Protein AF-D2ZZX8-F1 (afdb_monomer_lite)

Secondary structure (DSSP, 8-state):
--------SS-----SS--GGGGEEETTBPPPPGGGGEEEE-TTS-EEE-HHHHHHHHHHHHHHHHHHHHHTT--TT---S--SHHHHHHHHHHHHHHTTEEE-S--GGG--

Structure (mmCIF, N/CA/C/O backbone):
data_AF-D2ZZX8-F1
#
_entry.id   AF-D2ZZX8-F1
#
loop_
_atom_site.group_PDB
_atom_site.id
_atom_site.type_symbol
_atom_site.label_atom_id
_atom_site.label_alt_id
_atom_site.label_comp_id
_atom_site.label_asym_id
_atom_site.label_entity_id
_atom_site.label_seq_id
_atom_site.pdbx_PDB_ins_code
_atom_site.Cartn_x
_atom_site.Cartn_y
_atom_site.Cartn_z
_atom_site.occupancy
_a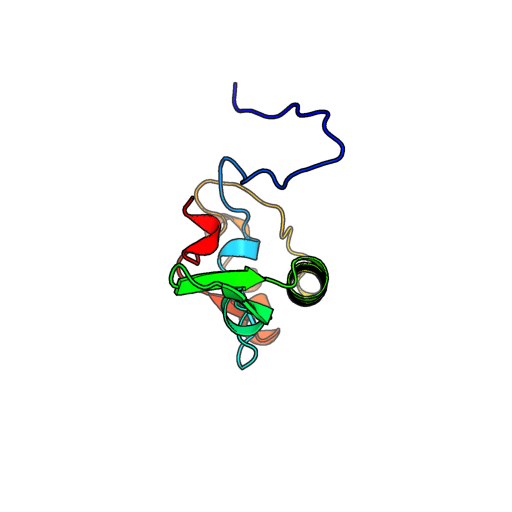tom_site.B_iso_or_equiv
_atom_site.auth_seq_id
_atom_site.auth_comp_id
_atom_site.auth_asym_id
_atom_site.auth_atom_id
_atom_site.pdbx_PDB_model_num
ATOM 1 N N . MET A 1 1 ? 15.358 -2.748 24.878 1.00 28.94 1 MET A N 1
ATOM 2 C CA . MET A 1 1 ? 14.808 -1.555 24.197 1.00 28.94 1 MET A CA 1
ATOM 3 C C . MET A 1 1 ? 15.058 -1.701 22.706 1.00 28.94 1 MET A C 1
ATOM 5 O O . MET A 1 1 ? 16.135 -2.138 22.322 1.00 28.94 1 MET A O 1
ATOM 9 N N . GLY A 1 2 ? 14.030 -1.518 21.878 1.00 35.91 2 GLY A N 1
ATOM 10 C CA . GLY A 1 2 ? 14.130 -1.723 20.434 1.00 35.91 2 GLY A CA 1
ATOM 11 C C . GLY A 1 2 ? 14.639 -0.475 19.723 1.00 35.91 2 GLY A C 1
ATOM 12 O O . GLY A 1 2 ? 14.042 0.576 19.900 1.00 35.91 2 GLY A O 1
ATOM 13 N N . TRP A 1 3 ? 15.717 -0.642 18.946 1.00 29.89 3 TRP A N 1
ATOM 14 C CA . TRP A 1 3 ? 16.276 0.265 17.931 1.00 29.89 3 TRP A CA 1
ATOM 15 C C . TRP A 1 3 ? 15.190 1.128 17.258 1.00 29.89 3 TRP A C 1
ATOM 17 O O . TRP A 1 3 ? 14.155 0.592 16.858 1.00 29.89 3 TRP A O 1
ATOM 27 N N . TYR A 1 4 ? 15.335 2.456 17.204 1.00 43.06 4 TYR A N 1
ATOM 28 C CA . TYR A 1 4 ? 16.436 3.169 16.539 1.00 43.06 4 TYR A CA 1
ATOM 29 C C . TYR A 1 4 ? 16.951 4.431 17.257 1.00 43.06 4 TYR A C 1
ATOM 31 O O . TYR A 1 4 ? 16.166 5.227 17.760 1.00 43.06 4 TYR A O 1
ATOM 39 N N . GLN A 1 5 ? 18.256 4.679 17.109 1.00 31.23 5 GLN A N 1
ATOM 40 C CA . GLN A 1 5 ? 18.781 5.956 16.611 1.00 31.23 5 GLN A CA 1
ATOM 41 C C . GLN A 1 5 ? 19.651 5.599 15.396 1.00 31.23 5 GLN A C 1
ATOM 43 O O . GLN A 1 5 ? 20.410 4.635 15.476 1.00 31.23 5 GLN A O 1
ATOM 48 N N . CYS A 1 6 ? 19.523 6.310 14.276 1.00 47.81 6 CYS A N 1
ATOM 49 C CA . CYS A 1 6 ? 20.558 6.296 13.243 1.00 47.81 6 CYS A CA 1
ATOM 50 C C . CYS A 1 6 ? 20.628 7.663 12.568 1.00 47.81 6 CYS A C 1
ATOM 52 O O . CYS A 1 6 ? 19.734 8.072 11.831 1.00 47.81 6 CYS A O 1
ATOM 54 N N . GLU A 1 7 ? 21.725 8.341 12.877 1.00 41.44 7 GLU A N 1
ATOM 55 C CA . GLU A 1 7 ? 22.275 9.498 12.196 1.00 41.44 7 GLU A CA 1
ATOM 56 C C . GLU A 1 7 ? 23.077 8.981 10.994 1.00 41.44 7 GLU A C 1
ATOM 58 O O . GLU A 1 7 ? 24.182 8.480 11.164 1.00 41.44 7 GLU A O 1
ATOM 63 N N . SER A 1 8 ? 22.531 9.010 9.780 1.00 36.69 8 SER A N 1
ATOM 64 C CA . SER A 1 8 ? 23.349 8.865 8.568 1.00 36.69 8 SER A CA 1
ATOM 65 C C . SER A 1 8 ? 22.561 9.333 7.353 1.00 36.69 8 SER A C 1
ATOM 67 O O . SER A 1 8 ? 21.450 8.875 7.101 1.00 36.69 8 SER A O 1
ATOM 69 N N . LEU A 1 9 ? 23.155 10.244 6.587 1.00 41.00 9 LEU A N 1
ATOM 70 C CA . LEU A 1 9 ? 22.628 10.889 5.376 1.00 41.00 9 LEU A CA 1
ATOM 71 C C . LEU A 1 9 ? 22.551 9.943 4.150 1.00 41.00 9 LEU A C 1
ATOM 73 O O . LEU A 1 9 ? 22.551 10.392 3.007 1.00 41.00 9 LEU A O 1
ATOM 77 N N . SER A 1 10 ? 22.501 8.629 4.363 1.00 43.41 10 SER A N 1
ATOM 78 C CA . SER A 1 10 ? 22.602 7.590 3.337 1.00 43.41 10 SER A CA 1
ATOM 79 C C . SER A 1 10 ? 22.003 6.276 3.854 1.00 43.41 10 SER A C 1
ATOM 81 O O . SER A 1 10 ? 22.339 5.829 4.946 1.00 43.41 10 SER A O 1
ATOM 83 N N . GLY A 1 11 ? 21.149 5.621 3.064 1.00 33.94 11 GLY A N 1
ATOM 84 C CA . GLY A 1 11 ? 20.788 4.216 3.290 1.00 33.94 11 GLY A CA 1
ATOM 85 C C . GLY A 1 11 ? 19.558 3.976 4.171 1.00 33.94 11 GLY A C 1
ATOM 86 O O . GLY A 1 11 ? 19.559 4.160 5.384 1.00 33.94 11 GLY A O 1
ATOM 87 N N . TRP A 1 12 ? 18.502 3.506 3.514 1.00 38.91 12 TRP A N 1
ATOM 88 C CA . TRP A 1 12 ? 17.238 3.042 4.072 1.00 38.91 12 TRP A CA 1
ATOM 89 C C . TRP A 1 12 ? 17.402 2.053 5.236 1.00 38.91 12 TRP A C 1
ATOM 91 O O . TRP A 1 12 ? 18.185 1.110 5.162 1.00 38.91 12 TRP A O 1
ATOM 101 N N . CYS A 1 13 ? 16.601 2.233 6.288 1.00 47.00 13 CYS A N 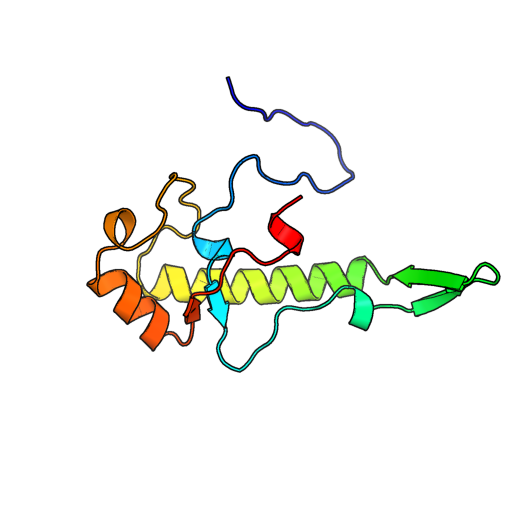1
ATOM 102 C CA . CYS A 1 13 ? 16.560 1.357 7.458 1.00 47.00 13 CYS A CA 1
ATOM 103 C C . CYS A 1 13 ? 15.204 0.635 7.546 1.00 47.00 13 CYS A C 1
ATOM 105 O O . CYS A 1 13 ? 14.161 1.282 7.646 1.00 47.00 13 CYS A O 1
ATOM 107 N N . LYS A 1 14 ? 15.221 -0.706 7.519 1.00 46.12 14 LYS A N 1
ATOM 108 C CA . LYS A 1 14 ? 14.035 -1.575 7.643 1.00 46.12 14 LYS A CA 1
ATOM 109 C C . LYS A 1 14 ? 13.448 -1.532 9.066 1.00 46.12 14 LYS A C 1
ATOM 111 O O . LYS A 1 14 ? 14.190 -1.673 10.038 1.00 46.12 14 LYS A O 1
ATOM 116 N N . PRO A 1 15 ? 12.129 -1.332 9.242 1.00 47.50 15 PRO A N 1
ATOM 117 C CA . PRO A 1 15 ? 11.538 -1.208 10.569 1.00 47.50 15 PRO A CA 1
ATOM 118 C C . PRO A 1 15 ? 11.505 -2.553 11.316 1.00 47.50 15 PRO A C 1
ATOM 120 O O . PRO A 1 15 ? 11.197 -3.597 10.756 1.00 47.50 15 PRO A O 1
ATOM 123 N N . LYS A 1 16 ? 11.732 -2.516 12.639 1.00 50.88 16 LYS A N 1
ATOM 124 C CA . LYS A 1 16 ? 11.726 -3.692 13.540 1.00 50.88 16 LYS A CA 1
ATOM 125 C C . LYS A 1 16 ? 10.359 -4.407 13.640 1.00 50.88 16 LYS A C 1
ATOM 127 O O . LYS A 1 16 ? 10.282 -5.499 14.200 1.00 50.88 16 LYS A O 1
ATOM 132 N N . LYS A 1 17 ? 9.286 -3.767 13.161 1.00 59.12 17 LYS A N 1
ATOM 133 C 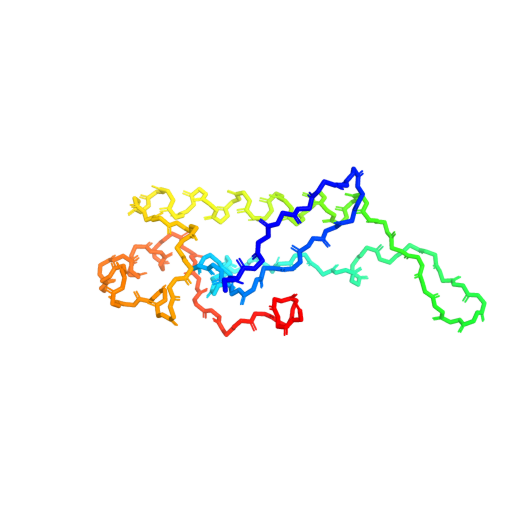CA . LYS A 1 17 ? 7.939 -4.317 12.950 1.00 59.12 17 LYS A CA 1
ATOM 134 C C . LYS A 1 17 ? 7.262 -3.566 11.795 1.00 59.12 17 LYS A C 1
ATOM 136 O O . LYS A 1 17 ? 7.399 -2.339 11.760 1.00 59.12 17 LYS A O 1
ATOM 141 N N . PRO A 1 18 ? 6.508 -4.256 10.928 1.00 66.38 18 PRO A N 1
ATOM 142 C CA . PRO A 1 18 ? 5.709 -3.606 9.896 1.00 66.38 18 PRO A CA 1
ATOM 143 C C . PRO A 1 18 ? 4.638 -2.701 10.511 1.00 66.38 18 PRO A C 1
ATOM 145 O O . PRO A 1 18 ? 4.064 -3.014 11.559 1.00 66.38 18 PRO A O 1
ATOM 148 N N . ALA A 1 19 ? 4.382 -1.571 9.864 1.00 77.69 19 ALA A N 1
ATOM 149 C CA . ALA A 1 19 ? 3.257 -0.704 10.169 1.00 77.69 19 ALA A CA 1
ATOM 150 C C . ALA A 1 19 ? 1.972 -1.256 9.539 1.00 77.69 19 ALA A C 1
ATOM 152 O O . ALA A 1 19 ? 2.006 -2.051 8.604 1.00 77.69 19 ALA A O 1
ATOM 153 N N . ALA A 1 20 ? 0.822 -0.804 10.031 1.00 78.88 20 ALA A N 1
ATOM 154 C CA . ALA A 1 20 ? -0.483 -1.206 9.529 1.00 78.88 20 ALA A CA 1
ATOM 155 C C . ALA A 1 20 ? -0.593 -1.055 8.012 1.00 78.88 20 ALA A C 1
ATOM 157 O O . ALA A 1 20 ? -1.051 -1.969 7.339 1.00 78.88 20 ALA A O 1
ATOM 158 N N . ILE A 1 21 ? -0.103 0.064 7.479 1.00 83.06 21 ILE A N 1
ATOM 159 C CA . ILE A 1 21 ? -0.081 0.363 6.046 1.00 83.06 21 ILE A CA 1
ATOM 160 C C . ILE A 1 21 ? 0.655 -0.688 5.203 1.00 83.06 21 ILE A C 1
ATOM 162 O O . ILE A 1 21 ? 0.305 -0.869 4.040 1.00 83.06 21 ILE A O 1
ATOM 166 N N . ASP A 1 22 ? 1.621 -1.418 5.762 1.00 80.69 22 ASP A N 1
ATOM 167 C CA . ASP A 1 22 ? 2.411 -2.421 5.034 1.00 80.69 22 ASP A CA 1
ATOM 168 C C . ASP A 1 22 ? 1.598 -3.678 4.687 1.00 80.69 22 ASP A C 1
ATOM 170 O O . ASP A 1 22 ? 1.980 -4.435 3.802 1.00 80.69 22 ASP A O 1
ATOM 174 N N . PHE A 1 23 ? 0.455 -3.886 5.346 1.00 81.25 23 PHE A N 1
ATOM 175 C CA . PHE A 1 23 ? -0.450 -5.019 5.116 1.00 81.25 23 PHE A CA 1
ATOM 176 C C . PHE A 1 23 ? -1.544 -4.733 4.080 1.00 81.25 23 PHE A C 1
ATOM 178 O O . PHE A 1 23 ? -2.487 -5.515 3.947 1.00 81.25 23 PHE A O 1
ATOM 185 N N . TRP A 1 24 ? -1.476 -3.589 3.400 1.00 85.75 24 TRP A N 1
ATOM 186 C CA . TRP A 1 24 ? -2.506 -3.158 2.462 1.00 85.75 24 TRP A CA 1
ATOM 187 C C . TRP A 1 24 ? -1.900 -2.729 1.142 1.00 85.75 24 TRP A C 1
ATOM 189 O O . TRP A 1 24 ? -0.868 -2.063 1.098 1.00 85.75 24 TRP A O 1
ATOM 199 N N . GLU A 1 25 ? -2.588 -3.047 0.061 1.00 90.31 25 GLU A N 1
ATOM 200 C CA . GLU A 1 25 ? -2.234 -2.625 -1.288 1.00 90.31 25 GLU A CA 1
ATOM 201 C C . GLU A 1 25 ? -3.436 -2.000 -1.981 1.00 90.31 25 GLU A C 1
ATOM 203 O O . GLU A 1 25 ? -4.575 -2.162 -1.543 1.00 90.31 25 GLU A O 1
ATOM 208 N N . ILE A 1 26 ? -3.183 -1.244 -3.046 1.00 92.25 26 ILE A N 1
ATOM 209 C CA . ILE A 1 26 ? -4.237 -0.583 -3.805 1.00 92.25 26 ILE A CA 1
ATOM 210 C C . ILE A 1 26 ? -4.767 -1.557 -4.859 1.00 92.25 26 ILE A C 1
ATOM 212 O O . ILE A 1 26 ? -4.031 -2.115 -5.668 1.00 92.25 26 ILE A O 1
ATOM 216 N N . LYS A 1 27 ? -6.079 -1.785 -4.853 1.00 92.00 27 LYS A N 1
ATOM 217 C CA . LYS A 1 27 ? -6.730 -2.707 -5.779 1.00 92.00 27 LYS A CA 1
ATOM 218 C C . LYS A 1 27 ? -6.578 -2.206 -7.215 1.00 92.00 27 LYS A C 1
ATOM 220 O O . LYS A 1 27 ? -7.008 -1.103 -7.534 1.00 92.00 27 LYS A O 1
ATOM 225 N N . GLY A 1 28 ? -6.025 -3.055 -8.079 1.00 88.94 28 GLY A N 1
ATOM 226 C CA . GLY A 1 28 ? -5.796 -2.736 -9.491 1.00 88.94 28 GLY A CA 1
ATOM 227 C C . GLY A 1 28 ? -4.532 -1.916 -9.760 1.00 88.94 28 GLY A C 1
ATOM 228 O O . GLY A 1 28 ? -4.253 -1.630 -10.919 1.00 88.94 28 GLY A O 1
ATOM 229 N N . GLU A 1 29 ? -3.758 -1.579 -8.726 1.00 89.25 29 GLU A N 1
ATOM 230 C CA . GLU A 1 29 ? -2.507 -0.835 -8.853 1.00 89.25 29 GLU A CA 1
ATOM 231 C C . GLU A 1 29 ? -1.394 -1.608 -8.133 1.00 89.25 29 GLU A C 1
ATOM 233 O O . GLU A 1 29 ? -1.315 -1.556 -6.903 1.00 89.25 29 GLU A O 1
ATOM 238 N N . PRO A 1 30 ? -0.558 -2.370 -8.862 1.00 85.00 30 PRO A N 1
ATOM 239 C CA . PRO A 1 30 ? 0.507 -3.131 -8.229 1.00 85.00 30 PRO A CA 1
ATOM 240 C C . PRO A 1 30 ? 1.540 -2.185 -7.595 1.00 85.00 30 PRO A C 1
ATOM 242 O O . PRO A 1 30 ? 1.797 -1.105 -8.139 1.00 85.00 30 PRO A O 1
ATOM 245 N N . PRO A 1 31 ? 2.151 -2.573 -6.462 1.00 85.69 31 PRO A N 1
ATOM 246 C CA . PRO A 1 31 ? 3.292 -1.842 -5.932 1.00 85.69 31 PRO A CA 1
ATOM 247 C C . PRO A 1 31 ? 4.444 -1.850 -6.955 1.00 85.69 31 PRO A C 1
ATOM 249 O O . PRO A 1 31 ? 4.603 -2.835 -7.684 1.00 85.69 31 PRO A O 1
ATOM 252 N N . PRO A 1 32 ? 5.260 -0.785 -7.016 1.00 84.88 32 PRO A N 1
ATOM 253 C CA . PRO A 1 32 ? 6.409 -0.740 -7.913 1.00 84.88 32 PRO A CA 1
ATOM 254 C C . PRO A 1 32 ? 7.407 -1.850 -7.562 1.00 84.88 32 PRO A C 1
ATOM 256 O O . PRO A 1 32 ? 7.779 -2.016 -6.399 1.00 84.88 32 PRO A O 1
ATOM 259 N N . SER A 1 33 ? 7.862 -2.603 -8.566 1.00 84.44 33 SER A N 1
ATOM 260 C CA . SER A 1 33 ? 8.897 -3.622 -8.388 1.00 84.44 33 SER A CA 1
ATOM 261 C C . SER A 1 33 ? 10.262 -3.061 -8.757 1.00 84.44 33 SER A C 1
ATOM 263 O O . SER A 1 33 ? 10.414 -2.433 -9.797 1.00 84.44 33 SER A O 1
ATOM 265 N N . ILE A 1 34 ? 11.291 -3.361 -7.960 1.00 80.31 34 ILE A N 1
ATOM 266 C CA . ILE A 1 34 ? 12.694 -3.040 -8.288 1.00 80.31 34 ILE A CA 1
ATOM 267 C C . ILE A 1 34 ? 13.086 -3.595 -9.669 1.00 80.31 34 ILE A C 1
ATOM 269 O O . ILE A 1 34 ? 13.908 -3.003 -10.368 1.00 80.31 34 ILE A O 1
ATOM 273 N N . GLU A 1 35 ? 12.499 -4.724 -10.078 1.00 83.44 35 GLU A N 1
ATOM 274 C CA . GLU A 1 35 ? 12.788 -5.350 -11.370 1.00 83.44 35 GLU A CA 1
ATOM 275 C C . GLU A 1 35 ? 12.369 -4.487 -12.565 1.00 83.44 35 GLU A C 1
ATOM 277 O O . GLU A 1 35 ? 13.053 -4.523 -13.589 1.00 83.44 35 GLU A O 1
ATOM 282 N N . ASP A 1 36 ? 11.321 -3.673 -12.412 1.00 83.75 36 ASP A N 1
ATOM 283 C CA . ASP A 1 36 ? 10.826 -2.762 -13.451 1.00 83.75 36 ASP A CA 1
ATOM 284 C C . ASP A 1 36 ? 11.786 -1.586 -13.698 1.00 83.75 36 ASP A C 1
ATOM 286 O O . ASP A 1 36 ? 11.729 -0.938 -14.741 1.00 83.75 36 ASP A O 1
ATOM 290 N N . TYR A 1 37 ? 12.703 -1.332 -12.757 1.00 83.69 37 TYR A N 1
ATOM 291 C CA . TYR A 1 37 ? 13.687 -0.245 -12.808 1.00 83.69 37 TYR A CA 1
ATOM 292 C C . TYR A 1 37 ? 15.109 -0.746 -13.090 1.00 83.69 37 TYR A C 1
ATOM 294 O O . TYR A 1 37 ? 16.084 -0.023 -12.867 1.00 83.69 37 TYR A O 1
ATOM 302 N N . ARG A 1 38 ? 15.256 -1.982 -13.587 1.00 85.81 38 ARG A N 1
ATOM 303 C CA . ARG A 1 38 ? 16.542 -2.493 -14.082 1.00 85.81 38 ARG A CA 1
ATOM 304 C C . ARG A 1 38 ? 16.976 -1.688 -15.307 1.00 85.81 38 ARG A C 1
ATOM 306 O O . ARG A 1 38 ? 16.275 -1.660 -16.312 1.00 85.81 38 ARG A O 1
ATOM 313 N N . ALA A 1 39 ? 18.149 -1.069 -15.227 1.00 79.00 39 ALA A N 1
ATOM 314 C CA . ALA A 1 39 ? 18.690 -0.233 -16.293 1.00 79.00 39 ALA A CA 1
ATOM 315 C C . ALA A 1 39 ? 19.711 -1.004 -17.143 1.00 79.00 39 ALA A C 1
ATOM 317 O O . ALA A 1 39 ? 19.403 -1.463 -18.242 1.00 79.00 39 ALA A O 1
ATOM 318 N N . THR A 1 40 ? 20.931 -1.182 -16.635 1.00 82.56 40 THR A N 1
ATOM 319 C CA . THR A 1 40 ? 22.037 -1.764 -17.405 1.00 82.56 40 THR A CA 1
ATOM 320 C C . THR A 1 40 ? 22.357 -3.156 -16.901 1.00 82.56 40 THR A C 1
ATOM 322 O O . THR A 1 40 ? 22.597 -3.343 -15.712 1.00 82.56 40 THR A O 1
ATOM 325 N N . ARG A 1 41 ? 22.430 -4.131 -17.811 1.00 84.00 41 ARG A N 1
ATOM 326 C CA . ARG A 1 41 ? 22.984 -5.454 -17.509 1.00 84.00 41 ARG A CA 1
ATOM 327 C C . ARG A 1 41 ? 24.509 -5.411 -17.548 1.00 84.00 41 ARG A C 1
ATOM 329 O O . ARG A 1 41 ? 25.086 -4.990 -18.549 1.00 84.00 41 ARG A O 1
ATOM 336 N N . PHE A 1 42 ? 25.151 -5.881 -16.492 1.00 82.75 42 PHE A N 1
ATOM 337 C CA . PHE A 1 42 ? 26.596 -6.034 -16.408 1.00 82.75 42 PHE A CA 1
ATOM 338 C C . PHE A 1 42 ? 27.059 -7.379 -16.986 1.00 82.75 42 PHE A C 1
ATOM 340 O O . PHE A 1 42 ? 26.276 -8.311 -17.189 1.00 82.75 42 PHE A O 1
ATOM 347 N N . VAL A 1 43 ? 28.361 -7.476 -17.272 1.00 83.31 43 VAL A N 1
ATOM 348 C CA . VAL A 1 43 ? 28.987 -8.643 -17.925 1.00 83.31 43 VAL A CA 1
ATOM 349 C C . VAL A 1 43 ? 28.931 -9.898 -17.044 1.00 83.31 43 VAL A C 1
ATOM 351 O O . VAL A 1 43 ? 28.861 -11.010 -17.556 1.00 83.31 43 VAL A O 1
ATOM 354 N N . ASP A 1 44 ? 28.901 -9.723 -15.723 1.00 85.31 44 ASP A N 1
ATOM 355 C CA . ASP A 1 44 ? 28.743 -10.791 -14.726 1.00 85.31 44 ASP A CA 1
ATOM 356 C C . ASP A 1 44 ? 27.287 -11.280 -14.574 1.00 85.31 44 ASP A C 1
ATOM 358 O O . ASP A 1 44 ? 27.003 -12.171 -13.776 1.00 85.31 44 ASP A O 1
ATOM 362 N N . GLY A 1 45 ? 26.355 -10.711 -15.346 1.00 80.50 45 GLY A N 1
ATOM 363 C CA . GLY A 1 45 ? 24.937 -11.051 -15.316 1.00 80.50 45 GLY A CA 1
ATOM 364 C C . GLY A 1 45 ? 24.118 -10.290 -14.272 1.00 80.50 45 GLY A C 1
ATOM 365 O O . GLY A 1 45 ? 22.898 -10.470 -14.257 1.00 80.50 45 GLY A O 1
ATOM 366 N N . SER A 1 46 ? 24.742 -9.437 -13.451 1.00 83.69 46 SER A N 1
ATOM 367 C CA . SER A 1 46 ? 24.041 -8.518 -12.549 1.00 83.69 46 SER A CA 1
ATOM 368 C C . SER A 1 46 ? 23.431 -7.333 -13.316 1.00 83.69 46 SER A C 1
ATOM 370 O O . SER A 1 46 ? 23.671 -7.161 -14.513 1.00 83.69 46 SER A O 1
ATOM 372 N N . TYR A 1 47 ? 22.599 -6.523 -12.656 1.00 83.06 47 TYR A N 1
ATOM 373 C CA . TYR A 1 47 ? 21.973 -5.342 -13.261 1.00 83.06 47 TYR A CA 1
ATOM 374 C C . TYR A 1 47 ? 22.093 -4.134 -12.336 1.00 83.06 47 TYR A C 1
ATOM 376 O O . TYR A 1 47 ? 21.988 -4.277 -11.117 1.00 83.06 47 TYR A O 1
ATOM 384 N N . SER A 1 48 ? 22.260 -2.943 -12.909 1.00 84.12 48 SER A N 1
ATOM 385 C CA . SER A 1 48 ? 22.012 -1.697 -12.190 1.00 84.12 48 SER A CA 1
ATOM 386 C C . SER A 1 48 ? 20.512 -1.434 -12.100 1.00 84.12 48 SER A C 1
ATOM 388 O O . SER A 1 48 ? 19.736 -1.833 -12.970 1.00 84.12 48 SER A O 1
ATOM 390 N N . VAL A 1 49 ? 20.112 -0.742 -11.040 1.00 82.62 49 VAL A N 1
ATOM 391 C CA . VAL A 1 49 ? 18.745 -0.267 -10.837 1.00 82.62 49 VAL A CA 1
ATOM 392 C C . VAL A 1 49 ? 18.785 1.252 -10.821 1.00 82.62 49 VAL A C 1
ATOM 394 O O . VAL A 1 49 ? 19.678 1.836 -10.201 1.00 82.62 49 VAL A O 1
ATOM 397 N N . ASP A 1 50 ? 17.826 1.892 -11.484 1.00 85.62 50 ASP A N 1
ATOM 398 C CA . ASP A 1 50 ? 17.574 3.317 -11.286 1.00 85.62 50 ASP A CA 1
ATOM 399 C C . ASP A 1 50 ? 16.914 3.528 -9.913 1.00 85.62 50 ASP A C 1
ATOM 401 O O . ASP A 1 50 ? 15.689 3.529 -9.770 1.00 85.62 50 ASP A O 1
ATOM 405 N N . ASP A 1 51 ? 17.754 3.648 -8.877 1.00 82.88 51 ASP A N 1
ATOM 406 C CA . ASP A 1 51 ? 17.315 3.833 -7.487 1.00 82.88 51 ASP A CA 1
ATOM 407 C C . ASP A 1 51 ? 16.427 5.071 -7.341 1.00 82.88 51 ASP A C 1
ATOM 409 O O . ASP A 1 51 ? 15.439 5.045 -6.611 1.00 82.88 51 ASP A O 1
ATOM 413 N N . ASN A 1 52 ? 16.735 6.153 -8.061 1.00 84.94 52 ASN A N 1
ATOM 414 C CA . ASN A 1 52 ? 15.970 7.385 -7.945 1.00 84.94 52 ASN A CA 1
ATOM 415 C C 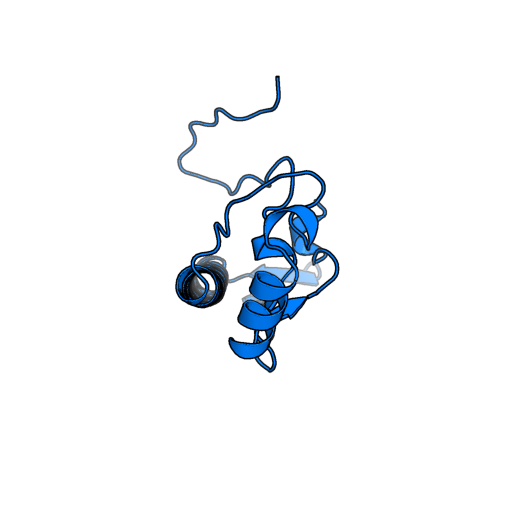. ASN A 1 52 ? 14.555 7.208 -8.510 1.00 84.94 52 ASN A C 1
ATOM 417 O O . ASN A 1 52 ? 13.585 7.543 -7.831 1.00 84.94 52 ASN A O 1
ATOM 421 N N . ALA A 1 53 ? 14.426 6.629 -9.706 1.00 85.12 53 ALA A N 1
ATOM 422 C CA . ALA A 1 53 ? 13.127 6.362 -10.317 1.00 85.12 53 ALA A CA 1
ATOM 423 C C . ALA A 1 53 ? 12.286 5.376 -9.487 1.00 85.12 53 ALA A C 1
ATOM 425 O O . ALA A 1 53 ? 11.105 5.642 -9.240 1.00 85.12 53 ALA A O 1
ATOM 426 N N . TYR A 1 54 ? 12.900 4.295 -8.991 1.00 83.69 54 TYR A N 1
ATOM 427 C CA . TYR A 1 54 ? 12.232 3.337 -8.108 1.00 83.69 54 TYR A CA 1
ATOM 428 C C . TYR A 1 54 ? 11.729 4.012 -6.826 1.00 83.69 54 TYR A C 1
ATOM 430 O O . TYR A 1 54 ? 10.548 3.919 -6.495 1.00 83.69 54 TYR A O 1
ATOM 438 N N . ARG A 1 55 ? 12.592 4.761 -6.126 1.00 83.69 55 ARG A N 1
ATOM 439 C CA . ARG A 1 55 ? 12.224 5.449 -4.879 1.00 83.69 55 ARG A CA 1
ATOM 440 C C . ARG A 1 55 ? 11.142 6.499 -5.090 1.00 83.69 55 ARG A C 1
ATOM 442 O O . ARG A 1 55 ? 10.312 6.692 -4.206 1.00 83.69 55 ARG A O 1
ATOM 449 N N . THR A 1 56 ? 11.141 7.207 -6.219 1.00 86.50 56 THR A N 1
ATOM 450 C CA . THR A 1 56 ? 10.069 8.157 -6.543 1.00 86.50 56 THR A CA 1
ATOM 451 C C . THR A 1 56 ? 8.731 7.439 -6.695 1.00 86.50 56 THR A C 1
ATOM 453 O O . THR A 1 56 ? 7.745 7.881 -6.106 1.00 86.50 56 THR A O 1
ATOM 456 N N . ALA A 1 57 ? 8.695 6.324 -7.426 1.00 85.62 57 ALA A N 1
ATOM 457 C CA . ALA A 1 57 ? 7.473 5.549 -7.612 1.00 85.62 57 ALA A CA 1
ATOM 458 C C . ALA A 1 57 ? 6.982 4.897 -6.312 1.00 85.62 57 ALA A C 1
ATOM 460 O O . ALA A 1 57 ? 5.788 4.941 -6.018 1.00 85.62 57 ALA A O 1
ATOM 461 N N . ASP A 1 58 ? 7.897 4.351 -5.507 1.00 84.62 58 ASP A N 1
ATOM 462 C CA . ASP A 1 58 ? 7.582 3.754 -4.206 1.00 84.62 58 ASP A CA 1
ATOM 463 C C . ASP A 1 58 ? 7.002 4.797 -3.236 1.00 84.62 58 ASP A C 1
ATOM 465 O O . ASP A 1 58 ? 5.935 4.591 -2.655 1.00 84.62 58 ASP A O 1
ATOM 469 N N . ASN A 1 59 ? 7.619 5.981 -3.150 1.00 84.56 59 ASN A N 1
ATOM 470 C CA . ASN A 1 59 ? 7.118 7.081 -2.322 1.00 84.56 59 ASN A CA 1
ATOM 471 C C . ASN A 1 59 ? 5.758 7.617 -2.794 1.00 84.56 59 ASN A C 1
ATOM 473 O O . ASN A 1 59 ? 4.913 7.959 -1.961 1.00 84.56 59 ASN A O 1
ATOM 477 N N . ASP A 1 60 ? 5.527 7.710 -4.106 1.00 87.88 60 ASP A N 1
ATOM 478 C CA . ASP A 1 60 ? 4.228 8.114 -4.651 1.00 87.88 60 ASP A CA 1
ATOM 479 C C . ASP A 1 60 ? 3.137 7.089 -4.304 1.00 87.88 60 ASP A C 1
ATOM 481 O O . ASP A 1 60 ? 2.079 7.447 -3.773 1.00 87.88 60 ASP A O 1
ATOM 485 N N . TYR A 1 61 ? 3.417 5.802 -4.524 1.00 88.38 61 TYR A N 1
ATOM 486 C CA . TYR A 1 61 ? 2.509 4.713 -4.175 1.00 88.38 61 TYR A CA 1
ATOM 487 C C . TYR A 1 61 ? 2.192 4.704 -2.672 1.00 88.38 61 TYR A C 1
ATOM 489 O O . TYR A 1 61 ? 1.025 4.640 -2.266 1.00 88.38 61 TYR A O 1
ATOM 497 N N . PHE A 1 62 ? 3.213 4.862 -1.828 1.00 86.88 62 PHE A N 1
ATOM 498 C CA . PHE A 1 62 ? 3.052 4.939 -0.379 1.00 86.88 62 PHE A CA 1
ATOM 499 C C . PHE A 1 62 ? 2.214 6.154 0.043 1.00 86.88 62 PHE A C 1
ATOM 501 O O . PHE A 1 62 ? 1.296 6.029 0.857 1.00 86.88 62 PHE A O 1
ATOM 508 N N . SER A 1 63 ? 2.444 7.317 -0.572 1.00 87.62 63 SER A N 1
ATOM 509 C CA . SER A 1 63 ? 1.667 8.537 -0.318 1.00 87.62 63 SER A CA 1
ATOM 510 C C . SER A 1 63 ? 0.187 8.367 -0.676 1.00 87.62 63 SER A C 1
ATOM 512 O O . SER A 1 63 ? -0.695 8.850 0.039 1.00 87.62 63 SER A O 1
ATOM 514 N N . ARG A 1 64 ? -0.124 7.647 -1.760 1.00 91.12 64 ARG A N 1
ATOM 515 C CA . ARG A 1 64 ? -1.508 7.321 -2.140 1.00 91.12 64 ARG A CA 1
ATOM 516 C C . ARG A 1 64 ? -2.178 6.378 -1.146 1.00 91.12 64 ARG A C 1
ATOM 518 O O . ARG A 1 64 ? -3.357 6.564 -0.843 1.00 91.12 64 ARG A O 1
ATOM 525 N N . LYS A 1 65 ? -1.439 5.418 -0.586 1.00 90.44 65 LYS A N 1
ATOM 526 C CA . LYS A 1 65 ? -1.936 4.576 0.512 1.00 90.44 65 LYS A CA 1
ATOM 527 C C . LYS A 1 65 ? -2.238 5.401 1.764 1.00 90.44 65 LYS A C 1
ATOM 529 O O . LYS A 1 65 ? -3.323 5.246 2.318 1.00 90.44 65 LYS A O 1
ATOM 534 N N . ILE A 1 66 ? -1.347 6.314 2.163 1.00 88.31 66 ILE A N 1
ATOM 535 C CA . ILE A 1 66 ? -1.572 7.213 3.311 1.00 88.31 66 ILE A CA 1
ATOM 536 C C . ILE A 1 66 ? -2.892 7.973 3.153 1.00 88.31 66 ILE A C 1
ATOM 538 O O . ILE A 1 66 ? -3.734 7.911 4.045 1.00 88.31 66 ILE A O 1
ATOM 542 N N . LYS A 1 67 ? -3.124 8.603 1.994 1.00 90.25 67 LYS A N 1
ATOM 543 C CA . LYS A 1 67 ? -4.359 9.365 1.730 1.00 90.25 67 LYS A CA 1
ATOM 544 C C . LYS A 1 67 ? -5.630 8.531 1.924 1.00 90.25 67 LYS A C 1
ATOM 546 O O . LYS A 1 67 ? -6.626 9.039 2.427 1.00 90.25 67 LYS A O 1
ATOM 551 N N . LYS A 1 68 ? -5.603 7.249 1.548 1.00 93.19 68 LYS A N 1
ATOM 552 C CA . LYS A 1 68 ? -6.736 6.324 1.724 1.00 93.19 68 LYS A CA 1
ATOM 553 C C . LYS A 1 68 ? -6.969 5.970 3.197 1.00 93.19 68 LYS A C 1
ATOM 555 O O . LYS A 1 68 ? -8.114 5.899 3.627 1.00 93.19 68 LYS A O 1
ATOM 560 N N . PHE A 1 69 ? -5.903 5.799 3.979 1.00 89.81 69 PHE A N 1
ATOM 561 C CA . PHE A 1 69 ? -6.008 5.615 5.432 1.00 89.81 69 PHE A CA 1
ATOM 562 C C . PHE A 1 69 ? -6.531 6.870 6.138 1.00 89.81 69 PHE A C 1
ATOM 564 O O . PHE A 1 69 ? -7.422 6.777 6.982 1.00 89.81 69 PHE A O 1
ATOM 571 N N . GLU A 1 70 ? -6.014 8.042 5.769 1.00 89.62 70 GLU A N 1
ATOM 572 C CA . GLU A 1 70 ? -6.442 9.334 6.315 1.00 89.62 70 GLU A CA 1
ATOM 573 C C . GLU A 1 70 ? -7.906 9.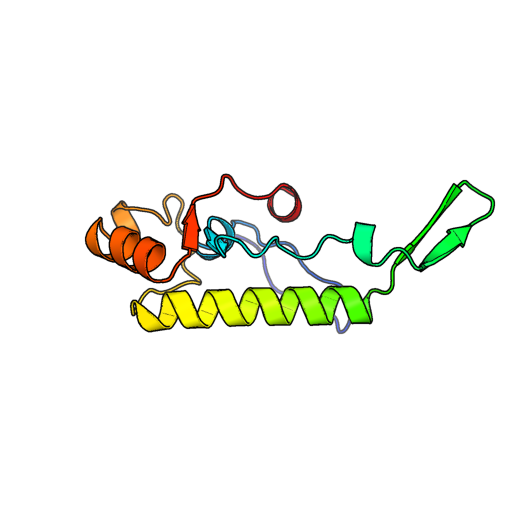636 5.978 1.00 89.62 70 GLU A C 1
ATOM 575 O O . GLU A 1 70 ? -8.633 10.134 6.835 1.00 89.62 70 GLU A O 1
ATOM 580 N N . ALA A 1 71 ? -8.382 9.242 4.791 1.00 91.62 71 ALA A N 1
ATOM 581 C CA . ALA A 1 71 ? -9.797 9.330 4.422 1.00 91.62 71 ALA A CA 1
ATOM 582 C C . ALA A 1 71 ? -10.719 8.500 5.338 1.00 91.62 71 ALA A C 1
ATOM 584 O O . ALA A 1 71 ? -11.891 8.835 5.495 1.00 91.62 71 ALA A O 1
ATOM 585 N N . CYS A 1 72 ? -10.191 7.446 5.964 1.00 89.12 72 CYS A N 1
ATOM 586 C CA . CYS A 1 72 ? -10.891 6.640 6.964 1.00 89.12 72 CYS A CA 1
ATOM 587 C C . CYS A 1 72 ? -10.629 7.096 8.410 1.00 89.12 72 CYS A C 1
ATOM 589 O O . CYS A 1 72 ? -11.118 6.463 9.344 1.00 89.12 72 CYS A O 1
ATOM 591 N N . GLY A 1 73 ? -9.842 8.159 8.621 1.00 88.25 73 GLY A N 1
ATOM 592 C CA . GLY A 1 73 ? -9.434 8.614 9.953 1.00 88.25 73 GLY A CA 1
ATOM 593 C C . GLY A 1 73 ? -8.557 7.607 10.707 1.00 88.25 73 GLY A C 1
ATOM 594 O O . GLY A 1 73 ? -8.513 7.631 11.936 1.00 88.25 73 GLY A O 1
ATOM 595 N N . LEU A 1 74 ? -7.886 6.695 9.995 1.00 86.75 74 LEU A N 1
ATOM 596 C CA . LEU A 1 74 ? -7.112 5.608 10.594 1.00 86.75 74 LEU A CA 1
ATOM 597 C C . LEU A 1 74 ? -5.622 5.956 10.685 1.00 86.75 74 LEU A C 1
ATOM 599 O O . LEU A 1 74 ? -5.008 6.440 9.734 1.00 86.75 74 LEU A O 1
ATOM 603 N N . ALA A 1 75 ? -5.012 5.631 11.826 1.00 83.56 75 ALA A N 1
ATOM 604 C CA . ALA A 1 75 ? -3.583 5.819 12.062 1.00 83.56 75 ALA A CA 1
ATOM 605 C C . ALA A 1 75 ? -2.748 4.759 11.319 1.00 83.56 75 ALA A C 1
ATOM 607 O O . ALA A 1 75 ? -2.412 3.700 11.860 1.00 83.56 75 ALA A O 1
ATOM 608 N N . TRP A 1 76 ? -2.380 5.061 10.072 1.00 81.06 76 TRP A N 1
ATOM 609 C CA . TRP A 1 76 ? -1.617 4.178 9.177 1.00 81.06 76 TRP A CA 1
ATOM 610 C C . TRP A 1 76 ? -0.256 3.734 9.735 1.00 81.06 76 TRP A C 1
ATOM 612 O O . TRP A 1 76 ? 0.236 2.653 9.409 1.00 81.06 76 TRP A O 1
ATOM 622 N N . HIS A 1 77 ? 0.342 4.542 10.613 1.00 80.19 77 HIS A N 1
ATOM 623 C CA . HIS A 1 77 ? 1.646 4.295 11.227 1.00 80.19 77 HIS A CA 1
ATOM 624 C C . HIS A 1 77 ? 1.587 3.365 12.453 1.00 80.19 77 HIS A C 1
ATOM 626 O O . HIS A 1 77 ? 2.590 3.218 13.153 1.00 80.19 77 HIS A O 1
ATOM 632 N N . THR A 1 78 ? 0.433 2.770 12.773 1.00 73.38 78 THR A N 1
ATOM 633 C CA . THR A 1 78 ? 0.295 1.879 13.936 1.00 73.38 78 THR A CA 1
ATOM 634 C C . THR A 1 78 ? 1.130 0.610 13.743 1.00 73.38 78 THR A C 1
ATOM 636 O O . THR A 1 78 ? 1.012 -0.055 12.720 1.00 73.38 78 THR A O 1
ATOM 639 N N . ARG A 1 79 ? 1.986 0.273 14.718 1.00 63.72 79 ARG A N 1
ATOM 640 C CA . ARG A 1 79 ? 2.966 -0.840 14.655 1.00 63.72 79 ARG A CA 1
ATOM 641 C C . ARG A 1 79 ? 2.677 -1.962 15.659 1.00 63.72 79 ARG A C 1
ATOM 643 O O . ARG A 1 79 ? 3.593 -2.681 16.080 1.00 63.72 79 ARG A O 1
ATOM 650 N N . ASP A 1 80 ? 1.435 -2.050 16.131 1.00 53.91 80 ASP A N 1
ATOM 651 C CA . ASP A 1 80 ? 1.061 -3.055 17.124 1.00 53.91 80 ASP A CA 1
ATOM 652 C C . ASP A 1 80 ? 1.164 -4.475 16.541 1.00 53.91 80 ASP A C 1
ATOM 654 O O . ASP A 1 80 ? 1.238 -4.642 15.326 1.00 53.91 80 ASP A O 1
ATOM 658 N N . LYS A 1 81 ? 1.233 -5.513 17.388 1.00 51.06 81 LYS A N 1
ATOM 659 C CA . LYS A 1 81 ? 1.353 -6.908 16.917 1.00 51.06 81 LYS A CA 1
ATOM 660 C C . LYS A 1 81 ? 0.165 -7.314 16.036 1.00 51.06 81 LYS A C 1
ATOM 662 O O . LYS A 1 81 ? 0.349 -8.143 15.152 1.00 51.06 81 LYS A O 1
ATOM 667 N N . ASN A 1 82 ? -0.993 -6.684 16.255 1.00 53.84 82 ASN A N 1
ATOM 668 C CA . ASN A 1 82 ? -2.230 -6.913 15.518 1.00 53.84 82 ASN A CA 1
ATOM 669 C C . ASN A 1 82 ? -2.773 -5.578 14.970 1.00 53.84 82 ASN A C 1
ATOM 671 O O . ASN A 1 82 ? -3.767 -5.063 15.490 1.00 53.84 82 ASN A O 1
ATOM 675 N N . PRO A 1 83 ? -2.170 -4.998 13.914 1.00 52.88 83 PRO A N 1
ATOM 676 C CA . PRO A 1 83 ? -2.6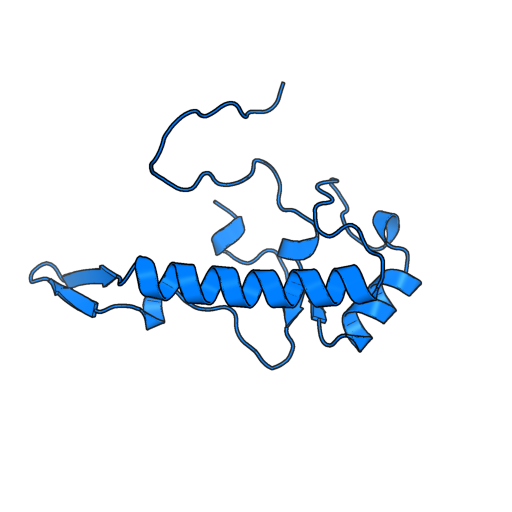18 -3.736 13.313 1.00 52.88 83 PRO A CA 1
ATOM 677 C C . PRO A 1 83 ? -3.914 -3.910 12.482 1.00 52.88 83 PRO A C 1
ATOM 679 O O . PRO A 1 83 ? -4.076 -3.345 11.405 1.00 52.88 83 PRO A O 1
ATOM 682 N N . LEU A 1 84 ? -4.823 -4.761 12.963 1.00 63.09 84 LEU A N 1
ATOM 683 C CA . LEU A 1 84 ? -5.973 -5.334 12.265 1.00 63.09 84 LEU A CA 1
ATOM 684 C C . LEU A 1 84 ? -7.281 -4.952 12.977 1.00 63.09 84 LEU A C 1
ATOM 686 O O . LEU A 1 84 ? -7.345 -3.917 13.633 1.00 63.09 84 LEU A O 1
ATOM 690 N N . ALA A 1 85 ? -8.322 -5.782 12.844 1.00 57.72 85 ALA A N 1
ATOM 691 C CA . ALA A 1 85 ? -9.661 -5.587 13.406 1.00 57.72 85 ALA A CA 1
ATOM 692 C C . ALA A 1 85 ? -9.667 -5.161 14.886 1.00 57.72 85 ALA A C 1
ATOM 694 O O . ALA A 1 85 ? -10.532 -4.397 15.289 1.00 57.72 85 ALA A O 1
ATOM 695 N N . GLU A 1 86 ? -8.697 -5.598 15.691 1.00 58.97 86 GLU A N 1
ATOM 696 C CA . GLU A 1 86 ? -8.571 -5.164 17.091 1.00 58.97 86 GLU A CA 1
ATOM 697 C C . GLU A 1 86 ? -8.181 -3.682 17.227 1.00 58.97 86 GLU A C 1
ATOM 699 O O . GLU A 1 86 ? -8.632 -3.008 18.148 1.00 58.97 86 GLU A O 1
ATOM 704 N N . THR A 1 87 ? -7.387 -3.160 16.288 1.00 65.94 87 THR A N 1
ATOM 705 C CA . THR A 1 87 ? -6.927 -1.764 16.250 1.00 65.94 87 THR A CA 1
ATOM 706 C C . THR A 1 87 ? -7.921 -0.854 15.522 1.00 65.94 87 THR A C 1
ATOM 708 O O . THR A 1 87 ? -8.261 0.214 16.025 1.00 65.94 87 THR A O 1
ATOM 711 N N . PHE A 1 88 ? -8.401 -1.251 14.338 1.00 75.12 88 PHE A N 1
ATOM 712 C CA . PHE A 1 88 ? -9.240 -0.390 13.487 1.00 75.12 88 PHE A CA 1
ATOM 713 C C . PHE A 1 88 ? -10.735 -0.699 13.543 1.00 75.12 88 PHE A C 1
ATOM 715 O O . PHE A 1 88 ? -11.524 0.046 12.963 1.00 75.12 88 PHE A O 1
ATOM 722 N N . LYS A 1 89 ? -11.134 -1.762 14.257 1.00 82.19 89 LYS A N 1
ATOM 723 C CA . LYS A 1 89 ? -12.495 -2.323 14.240 1.00 82.19 89 LYS A CA 1
ATOM 724 C C . LYS A 1 89 ? -12.914 -2.762 12.833 1.00 82.19 89 LYS A C 1
ATOM 726 O O . LYS A 1 89 ? -12.252 -2.476 11.839 1.00 82.19 89 LYS A O 1
ATOM 731 N N . GLN A 1 90 ? -14.022 -3.492 12.748 1.00 83.25 90 GLN A N 1
ATOM 732 C CA . GLN A 1 90 ? -14.557 -3.942 11.461 1.00 83.25 90 GLN A CA 1
ATOM 733 C C . GLN A 1 90 ? -14.919 -2.746 10.561 1.00 83.25 90 GLN A C 1
ATOM 735 O O . GLN A 1 90 ? -14.553 -2.726 9.394 1.00 83.25 90 GLN A O 1
ATOM 740 N N . GLU A 1 91 ? -15.491 -1.687 11.143 1.00 85.75 91 GLU A N 1
ATOM 741 C CA . GLU A 1 91 ? -15.845 -0.446 10.436 1.00 85.75 91 GLU A CA 1
ATOM 742 C C . GLU A 1 91 ? -14.648 0.213 9.730 1.00 85.75 91 GLU A C 1
ATOM 744 O O . GLU A 1 91 ? -14.784 0.704 8.608 1.00 85.75 91 GLU A O 1
ATOM 749 N N . GLY A 1 92 ? -13.465 0.206 10.356 1.00 86.25 92 GLY A N 1
ATOM 750 C CA . GLY A 1 92 ? -12.249 0.737 9.745 1.00 86.25 92 GLY A CA 1
ATOM 751 C C . GLY A 1 92 ? -11.758 -0.124 8.583 1.00 86.25 92 GLY A C 1
ATOM 752 O O . GLY A 1 92 ? -11.357 0.413 7.553 1.00 86.25 92 GLY A O 1
ATOM 753 N N . LEU A 1 93 ? -11.842 -1.452 8.711 1.00 85.69 93 LEU A N 1
ATOM 754 C CA . LEU A 1 93 ? -11.489 -2.379 7.630 1.00 85.69 93 LEU A CA 1
ATOM 755 C C . LEU A 1 93 ? -12.418 -2.207 6.423 1.00 85.69 93 LEU A C 1
ATOM 757 O O . LEU A 1 93 ? -11.932 -2.028 5.309 1.00 85.69 93 LEU A O 1
ATOM 761 N N . ASP A 1 94 ? -13.730 -2.158 6.660 1.00 89.12 94 ASP A N 1
ATOM 762 C CA . ASP A 1 94 ? -14.734 -1.904 5.623 1.00 89.12 94 ASP A CA 1
ATOM 763 C C . ASP A 1 94 ? -14.507 -0.551 4.929 1.00 89.12 94 ASP A C 1
ATOM 765 O O . ASP A 1 94 ? -14.714 -0.416 3.721 1.00 89.12 94 ASP A O 1
ATOM 769 N N . CYS A 1 95 ? -14.060 0.469 5.672 1.00 91.81 95 CYS A N 1
ATOM 770 C CA . CYS A 1 95 ? -13.688 1.748 5.078 1.00 91.81 95 CYS A CA 1
ATOM 771 C C . CYS A 1 95 ? -12.473 1.616 4.151 1.00 91.81 95 CYS A C 1
ATOM 773 O O . CYS A 1 95 ? -12.529 2.095 3.019 1.00 91.81 95 CYS A O 1
ATOM 775 N N . LEU A 1 96 ? -11.402 0.942 4.584 1.00 90.25 96 LEU A N 1
ATOM 776 C CA . LEU A 1 96 ? -10.208 0.733 3.755 1.00 90.25 96 LEU A CA 1
ATOM 777 C C . LEU A 1 96 ? -10.550 -0.037 2.471 1.00 90.25 96 LEU A C 1
ATOM 779 O O . LEU A 1 96 ? -10.125 0.367 1.386 1.00 90.25 96 LEU A O 1
ATOM 783 N N . GLU A 1 97 ? -11.387 -1.072 2.567 1.00 90.50 97 GLU A N 1
ATOM 784 C CA . GLU A 1 97 ? -11.878 -1.821 1.405 1.00 90.50 97 GLU A CA 1
ATOM 785 C C . GLU A 1 97 ? -12.698 -0.945 0.448 1.00 90.50 97 GLU A C 1
ATOM 787 O O . GLU A 1 97 ? -12.480 -0.979 -0.767 1.00 90.50 97 GLU A O 1
ATOM 792 N N . LYS A 1 98 ? -13.571 -0.075 0.974 1.00 93.19 98 LYS A N 1
ATOM 793 C CA . LYS A 1 98 ? -14.302 0.924 0.170 1.00 93.19 98 LYS A CA 1
ATOM 794 C C . LYS A 1 98 ? -13.387 1.960 -0.480 1.00 93.19 98 LYS A C 1
ATOM 796 O O . LYS A 1 98 ? -13.668 2.395 -1.593 1.00 93.19 98 LYS A O 1
ATOM 801 N N . GLN A 1 99 ? -12.282 2.329 0.169 1.00 92.62 99 GLN A N 1
ATOM 802 C CA . GLN A 1 99 ? -11.243 3.192 -0.410 1.00 92.62 99 GLN A CA 1
ATOM 803 C C . GLN A 1 99 ? -10.400 2.477 -1.482 1.00 92.62 99 GLN A C 1
ATOM 805 O O . GLN A 1 99 ? -9.485 3.074 -2.065 1.00 92.62 99 GLN A O 1
ATOM 810 N N . GLY A 1 100 ? -10.700 1.209 -1.774 1.00 92.50 100 GLY A N 1
ATOM 811 C CA . GLY A 1 100 ? -10.009 0.407 -2.773 1.00 92.50 100 GLY A CA 1
ATOM 812 C C . GLY A 1 100 ? -8.678 -0.144 -2.279 1.00 92.50 100 GLY A C 1
ATOM 813 O O . GLY A 1 100 ? -7.825 -0.457 -3.103 1.00 92.50 100 GLY A O 1
ATOM 814 N N . LEU A 1 101 ? -8.471 -0.236 -0.964 1.00 90.75 101 LEU A N 1
ATOM 815 C CA . LEU A 1 101 ? -7.363 -1.002 -0.405 1.00 90.75 101 LEU A CA 1
ATOM 816 C C . LEU A 1 101 ? -7.797 -2.448 -0.200 1.00 90.75 101 LEU A C 1
ATOM 818 O O . LEU A 1 101 ? -8.927 -2.718 0.184 1.00 90.75 101 LEU A O 1
ATOM 822 N N . TYR A 1 102 ? -6.894 -3.387 -0.426 1.00 88.44 102 TYR A N 1
ATOM 823 C CA . TYR A 1 102 ? -7.124 -4.783 -0.088 1.00 88.44 102 TYR A CA 1
ATOM 824 C C . TYR A 1 102 ? -6.003 -5.280 0.805 1.00 88.44 102 TYR A C 1
ATOM 826 O O . TYR A 1 102 ? -4.854 -4.839 0.708 1.00 88.44 102 TYR A O 1
ATOM 834 N N . ARG A 1 103 ? -6.362 -6.179 1.717 1.00 82.62 103 ARG A N 1
ATOM 835 C CA . ARG A 1 103 ? -5.409 -6.728 2.669 1.00 82.62 103 ARG A CA 1
ATOM 836 C C . ARG A 1 103 ? -4.523 -7.755 1.979 1.00 82.62 103 ARG A C 1
ATOM 838 O O . ARG A 1 103 ? -5.023 -8.703 1.375 1.00 82.62 103 ARG A O 1
ATOM 845 N N . THR A 1 104 ? -3.223 -7.619 2.167 1.00 76.81 104 THR A N 1
ATOM 846 C CA . THR A 1 104 ? -2.221 -8.587 1.731 1.00 76.81 104 THR A CA 1
ATOM 847 C C . THR A 1 104 ? -1.534 -9.220 2.936 1.00 76.81 104 THR A C 1
ATOM 849 O O . THR A 1 104 ? -1.555 -8.705 4.058 1.00 76.81 104 THR A O 1
ATOM 852 N N . SER A 1 105 ? -0.938 -10.395 2.734 1.00 67.38 105 SER A N 1
ATOM 853 C CA . SER A 1 105 ? 0.138 -10.829 3.624 1.00 67.38 105 SER A CA 1
ATOM 854 C C . SER A 1 105 ? 1.311 -9.870 3.457 1.00 67.38 105 SER A C 1
ATOM 856 O O . SER A 1 105 ? 1.514 -9.410 2.337 1.00 67.38 105 SER A O 1
ATOM 858 N N . LEU A 1 106 ? 2.095 -9.629 4.519 1.00 62.62 106 LEU A N 1
ATOM 859 C CA . LEU A 1 106 ? 3.288 -8.775 4.436 1.00 62.62 106 LEU A CA 1
ATOM 860 C C . LEU A 1 106 ? 4.055 -9.048 3.141 1.00 62.62 106 LEU A C 1
ATOM 862 O O . LEU A 1 106 ? 4.494 -10.195 2.967 1.00 62.62 106 LEU A O 1
ATOM 866 N N . PRO A 1 107 ? 4.190 -8.044 2.259 1.00 52.12 107 PRO A N 1
ATOM 867 C CA . PRO A 1 107 ? 4.943 -8.216 1.035 1.00 52.12 107 PRO A CA 1
ATOM 868 C C . PRO A 1 107 ? 6.374 -8.617 1.396 1.00 52.12 107 PRO A C 1
ATOM 870 O O . PRO A 1 107 ? 6.899 -8.219 2.442 1.00 52.12 107 PRO A O 1
ATOM 873 N N . GLU A 1 108 ? 7.007 -9.442 0.556 1.00 42.62 108 GLU A N 1
ATOM 874 C CA . GLU A 1 108 ? 8.366 -9.925 0.824 1.00 42.62 108 GLU A CA 1
ATOM 875 C C . GLU A 1 108 ? 9.325 -8.769 1.109 1.00 42.62 108 GLU A C 1
ATOM 877 O O . GLU A 1 108 ? 10.141 -8.890 2.009 1.00 42.62 108 GLU A O 1
ATOM 882 N N . SER A 1 109 ? 9.168 -7.610 0.464 1.00 46.25 109 SER A N 1
ATOM 883 C CA . SER A 1 109 ? 9.979 -6.405 0.697 1.00 46.25 109 SER A CA 1
ATOM 884 C C . SER A 1 109 ? 10.052 -5.951 2.167 1.00 46.25 109 SER A C 1
ATOM 886 O O . SER A 1 109 ? 11.079 -5.404 2.584 1.00 46.25 109 SER A O 1
ATOM 888 N N . VAL A 1 110 ? 9.027 -6.244 2.974 1.00 46.34 110 VAL A N 1
ATOM 889 C CA . VAL A 1 110 ? 8.900 -5.857 4.392 1.00 46.34 110 VAL A CA 1
ATOM 890 C C . VAL A 1 110 ? 9.338 -6.980 5.350 1.00 46.34 110 VAL A C 1
ATOM 892 O O . VAL A 1 110 ? 9.496 -6.754 6.547 1.00 46.34 110 VAL A O 1
ATOM 895 N N . ARG A 1 111 ? 9.578 -8.203 4.851 1.00 40.94 111 ARG A N 1
ATOM 896 C CA . ARG A 1 111 ? 10.000 -9.362 5.666 1.00 40.94 111 ARG A CA 1
ATOM 897 C C . ARG A 1 111 ? 11.490 -9.404 6.021 1.00 40.94 111 ARG A C 1
ATOM 899 O O . ARG A 1 111 ? 11.882 -10.281 6.788 1.00 40.94 111 ARG A O 1
ATOM 906 N N . TRP A 1 112 ? 12.295 -8.481 5.501 1.00 34.28 112 TRP A N 1
ATOM 907 C CA . TRP A 1 112 ? 13.744 -8.419 5.755 1.00 34.28 112 TRP A CA 1
ATOM 908 C C . TRP A 1 112 ? 14.121 -7.159 6.514 1.00 34.28 112 TRP A C 1
ATOM 910 O O . TRP A 1 112 ? 13.383 -6.162 6.348 1.00 34.28 112 TRP A O 1
#

Sequence (112 aa):
MGWYQCESLSGWCKPKKPAAIDFWEIKGEPPPSIEDYRATRFVDGSYSVDDNAYRTADNDYFSRKIKKFEACGLAWHTRDKNPLAETFKQEGLDCLEKQGLYRTSLPESVRW

Radius of gyration: 16.36 Å; chains: 1; bounding box: 45×22×42 Å

pLDDT: mean 73.86, std 18.75, range [28.94, 93.19]

Organism: Neisseria mucosa (strain ATCC 25996 / DSM 4631 / NCTC 10774 / M26) (NCBI:txid546266)

Foldseek 3Di:
DDDDDDDDPDDDDADPFDFQLLQKAAAPDDQDDQVVQFDDQDPVRDTDGPPVVNVVSNVVRSVLSVVQLVVLVHDRRHRDPDSDCVRQNPSSVVSSVVSRMDGHDRDPVNVD